Protein AF-A0AAE4NSD7-F1 (afdb_monomer_lite)

pLDDT: mean 81.76, std 17.65, range [44.78, 96.56]

Structure (mmCIF, N/CA/C/O backbone):
data_AF-A0AAE4NSD7-F1
#
_entry.id   AF-A0AAE4NSD7-F1
#
loop_
_atom_site.group_PDB
_atom_site.id
_atom_site.type_symbol
_atom_site.label_atom_id
_atom_site.label_alt_id
_atom_site.label_comp_id
_atom_site.label_asym_id
_atom_site.label_entity_id
_atom_site.label_seq_id
_atom_site.pdbx_PDB_ins_code
_atom_site.Cartn_x
_atom_site.Cartn_y
_atom_site.Cartn_z
_atom_site.occupancy
_atom_site.B_iso_or_equiv
_atom_site.auth_seq_id
_atom_site.auth_comp_id
_atom_site.auth_asym_id
_atom_site.auth_atom_id
_atom_site.pdbx_PDB_model_num
ATOM 1 N N . MET A 1 1 ? 20.551 -3.353 -20.087 1.00 47.91 1 MET A N 1
ATOM 2 C CA . MET A 1 1 ? 20.135 -4.373 -19.105 1.00 47.91 1 MET A CA 1
ATOM 3 C C . MET A 1 1 ? 19.538 -3.612 -17.936 1.00 47.91 1 MET A C 1
ATOM 5 O O . MET A 1 1 ? 20.300 -3.019 -17.185 1.00 47.91 1 MET A O 1
ATOM 9 N N . LEU A 1 2 ? 18.208 -3.501 -17.866 1.00 55.88 2 LEU A N 1
ATOM 10 C CA . LEU A 1 2 ? 17.538 -3.022 -16.653 1.00 55.88 2 LEU A CA 1
ATOM 11 C C . LEU A 1 2 ? 17.742 -4.120 -15.612 1.00 55.88 2 LEU A C 1
ATOM 13 O O . LEU A 1 2 ? 17.485 -5.284 -15.904 1.00 55.88 2 LEU A O 1
ATOM 17 N N . ALA A 1 3 ? 18.338 -3.782 -14.474 1.00 54.22 3 ALA A N 1
ATOM 18 C CA . ALA A 1 3 ? 18.543 -4.754 -13.418 1.00 54.22 3 ALA A CA 1
ATOM 19 C C . ALA A 1 3 ? 17.162 -5.212 -12.936 1.00 54.22 3 ALA A C 1
ATOM 21 O O . ALA A 1 3 ? 16.433 -4.410 -12.365 1.00 54.22 3 ALA A O 1
ATOM 22 N N . GLU A 1 4 ? 16.821 -6.479 -13.177 1.00 55.91 4 GLU A N 1
ATOM 23 C CA . GLU A 1 4 ? 15.644 -7.169 -12.636 1.00 55.91 4 GLU A CA 1
ATOM 24 C C . GLU A 1 4 ? 15.800 -7.314 -11.114 1.00 55.91 4 GLU A C 1
ATOM 26 O O . GLU A 1 4 ? 16.031 -8.394 -10.560 1.00 55.91 4 GLU A O 1
ATOM 31 N N . LYS A 1 5 ? 15.771 -6.190 -10.401 1.00 61.94 5 LYS A N 1
ATOM 32 C CA . LYS A 1 5 ? 15.723 -6.193 -8.950 1.00 61.94 5 LYS A CA 1
ATOM 33 C C . LYS A 1 5 ? 14.277 -6.440 -8.576 1.00 61.94 5 LYS A C 1
ATOM 35 O O . LYS A 1 5 ? 13.437 -5.563 -8.680 1.00 61.94 5 LYS A O 1
ATOM 40 N N . ASN A 1 6 ? 14.012 -7.657 -8.117 1.00 69.44 6 ASN A N 1
ATOM 41 C CA . ASN A 1 6 ? 12.758 -8.020 -7.475 1.00 69.44 6 ASN A CA 1
ATOM 42 C C . ASN A 1 6 ? 12.660 -7.267 -6.136 1.00 69.44 6 ASN A C 1
ATOM 44 O O . ASN A 1 6 ? 13.025 -7.796 -5.081 1.00 69.44 6 ASN A O 1
ATOM 48 N N . LEU A 1 7 ? 12.237 -6.006 -6.181 1.00 86.25 7 LEU A N 1
ATOM 49 C CA . LEU A 1 7 ? 12.104 -5.147 -5.011 1.00 86.25 7 LEU A CA 1
ATOM 50 C C . LEU A 1 7 ? 10.824 -5.519 -4.283 1.00 86.25 7 LEU A C 1
ATOM 52 O O . LEU A 1 7 ? 9.750 -5.565 -4.868 1.00 86.25 7 LEU A O 1
ATOM 56 N N . THR A 1 8 ? 10.925 -5.807 -2.990 1.00 90.88 8 THR A N 1
ATOM 57 C CA . THR A 1 8 ? 9.747 -6.082 -2.164 1.00 90.88 8 THR A CA 1
ATOM 58 C C . THR A 1 8 ? 9.443 -4.855 -1.320 1.00 90.88 8 THR A C 1
ATOM 60 O O . THR A 1 8 ? 10.140 -4.602 -0.337 1.00 90.88 8 THR A O 1
ATOM 63 N N . GLY A 1 9 ? 8.400 -4.115 -1.691 1.00 92.38 9 GLY A N 1
ATOM 64 C CA . GLY A 1 9 ? 7.901 -2.989 -0.911 1.00 92.38 9 GLY A CA 1
ATOM 65 C C . GLY A 1 9 ? 6.974 -3.451 0.205 1.00 92.38 9 GLY A C 1
ATOM 66 O O . GLY A 1 9 ? 6.133 -4.329 -0.001 1.00 92.38 9 GLY A O 1
ATOM 67 N N . LYS A 1 10 ? 7.141 -2.874 1.399 1.00 95.38 10 LYS A N 1
ATOM 68 C CA . LYS A 1 10 ? 6.278 -3.099 2.565 1.00 95.38 10 LYS A CA 1
ATOM 69 C C . LYS A 1 10 ? 5.720 -1.762 3.029 1.00 95.38 10 LYS A C 1
ATOM 71 O O . LYS A 1 10 ? 6.448 -0.959 3.599 1.00 95.38 10 LYS A O 1
ATOM 76 N N . PHE A 1 11 ? 4.429 -1.567 2.813 1.00 95.00 11 PHE A N 1
ATOM 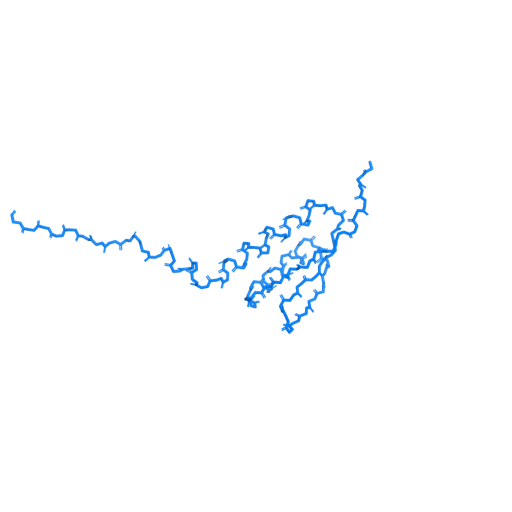77 C CA . PHE A 1 11 ? 3.710 -0.338 3.120 1.00 95.00 11 PHE A CA 1
ATOM 78 C C . PHE A 1 11 ? 2.829 -0.589 4.336 1.00 95.00 11 PHE A C 1
ATOM 80 O O . PHE A 1 11 ? 1.990 -1.493 4.311 1.00 95.00 11 PHE A O 1
ATOM 87 N N . LYS A 1 12 ? 3.055 0.159 5.414 1.00 95.44 12 LYS A N 1
ATOM 88 C CA . LYS A 1 12 ? 2.260 0.074 6.639 1.00 95.44 12 LYS A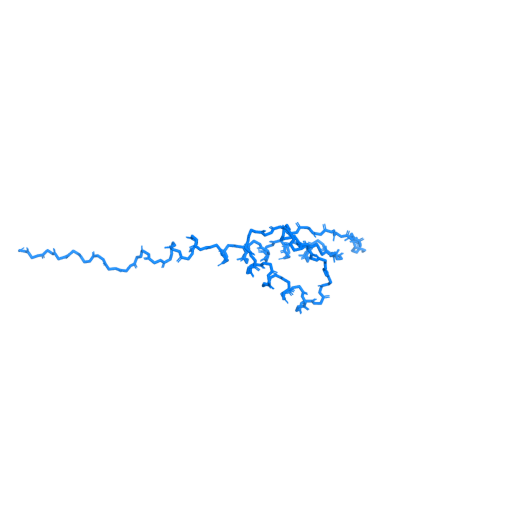 CA 1
ATOM 89 C C . LYS A 1 12 ? 1.417 1.335 6.756 1.00 95.44 12 LYS A C 1
ATOM 91 O O . LYS A 1 12 ? 1.965 2.426 6.667 1.00 95.44 12 LYS A O 1
ATOM 96 N N . PHE A 1 13 ? 0.128 1.145 6.982 1.00 94.00 13 PHE A N 1
ATOM 97 C CA . PHE A 1 13 ? -0.855 2.211 7.123 1.00 94.00 13 PHE A CA 1
ATOM 98 C C . PHE A 1 13 ? -1.399 2.216 8.557 1.00 94.00 13 PHE A C 1
ATOM 100 O O . PHE A 1 13 ? -1.450 1.177 9.221 1.00 94.00 13 PHE A O 1
ATOM 107 N N . GLU A 1 14 ? -1.818 3.375 9.038 1.00 92.50 14 GLU A N 1
ATOM 108 C CA . GLU A 1 14 ? -2.546 3.573 10.290 1.00 92.50 14 GLU A CA 1
ATOM 109 C C . GLU A 1 14 ? -4.059 3.560 10.035 1.00 92.50 14 GLU A C 1
ATOM 111 O O . GLU A 1 14 ? -4.829 3.060 10.862 1.00 92.50 14 GLU A O 1
ATOM 116 N N . PHE A 1 15 ? -4.492 4.016 8.854 1.00 90.56 15 PHE A N 1
ATOM 117 C CA . PHE A 1 15 ? -5.905 4.117 8.494 1.00 90.56 15 PHE A CA 1
ATOM 118 C C . PHE A 1 15 ? -6.360 3.005 7.540 1.00 90.56 15 PHE A C 1
ATOM 120 O O . PHE A 1 15 ? -5.831 2.814 6.444 1.00 90.56 15 PHE A O 1
ATOM 127 N N . SER A 1 16 ? -7.434 2.301 7.913 1.00 91.12 16 SER A N 1
ATOM 128 C CA . SER A 1 16 ? -8.022 1.240 7.071 1.00 91.12 16 SER A CA 1
ATOM 129 C C . SER A 1 16 ? -8.528 1.742 5.707 1.00 91.12 16 SER A C 1
ATOM 131 O O . SER A 1 16 ? -8.551 0.990 4.731 1.00 91.12 16 SER A O 1
ATOM 133 N N . GLU A 1 17 ? -8.894 3.022 5.609 1.00 92.62 17 GLU A N 1
ATOM 134 C CA . GLU A 1 17 ? -9.309 3.648 4.353 1.00 92.62 17 GLU A CA 1
ATOM 135 C C . GLU A 1 17 ? -8.139 3.821 3.374 1.00 92.62 17 GLU A C 1
ATOM 137 O O . GLU A 1 17 ? -8.290 3.543 2.178 1.00 92.62 17 GLU A O 1
ATOM 142 N N . ALA A 1 18 ? -6.955 4.182 3.879 1.00 93.62 18 ALA A N 1
ATOM 143 C CA . ALA A 1 18 ? -5.736 4.271 3.082 1.00 93.62 18 ALA A CA 1
ATOM 144 C C . ALA A 1 18 ? -5.331 2.892 2.545 1.00 93.62 18 ALA A C 1
ATOM 146 O O . ALA A 1 18 ? -5.075 2.748 1.350 1.00 93.62 18 ALA A O 1
ATOM 147 N N . VAL A 1 19 ? -5.412 1.846 3.380 1.00 95.00 19 VAL A N 1
ATOM 148 C CA . VAL A 1 19 ? -5.205 0.446 2.961 1.00 95.00 19 VAL A CA 1
ATOM 149 C C . VAL A 1 19 ? -6.121 0.076 1.796 1.00 95.00 19 VAL A C 1
ATOM 151 O O . VAL A 1 19 ? -5.664 -0.490 0.799 1.00 95.00 19 VAL A O 1
ATOM 154 N N . LYS A 1 20 ? -7.422 0.373 1.910 1.00 94.50 20 LYS A N 1
ATOM 155 C CA . LYS A 1 20 ? -8.413 0.042 0.880 1.00 94.50 20 LYS A CA 1
ATOM 156 C C . LYS A 1 20 ? -8.106 0.768 -0.429 1.00 94.50 20 LYS A C 1
ATOM 158 O O . LYS A 1 20 ? -8.071 0.130 -1.481 1.00 94.50 20 LYS A O 1
ATOM 163 N N . SER A 1 21 ? -7.844 2.069 -0.352 1.00 95.88 21 SER A N 1
ATOM 164 C CA . SER A 1 21 ? -7.544 2.908 -1.515 1.00 95.88 21 SER A CA 1
ATOM 165 C C . SER A 1 21 ? -6.244 2.485 -2.200 1.00 95.88 21 SER A C 1
ATOM 167 O O . SER A 1 21 ? -6.192 2.373 -3.424 1.00 95.88 21 SER A O 1
ATOM 169 N N . PHE A 1 22 ? -5.210 2.167 -1.418 1.00 96.50 22 PHE A N 1
ATOM 170 C CA . PHE A 1 22 ? -3.925 1.718 -1.944 1.00 96.50 22 PHE A CA 1
ATOM 171 C C . PHE A 1 22 ? -4.037 0.335 -2.588 1.00 96.50 22 PHE A C 1
ATOM 173 O O . PHE A 1 22 ? -3.535 0.127 -3.688 1.00 96.50 22 PHE A O 1
ATOM 180 N N . SER A 1 23 ? -4.782 -0.586 -1.968 1.00 95.88 23 SER A N 1
ATOM 181 C CA . SER A 1 23 ? -5.074 -1.906 -2.546 1.00 95.88 23 SER A CA 1
ATOM 182 C C . SER A 1 23 ? -5.790 -1.787 -3.894 1.00 95.88 23 SER A C 1
ATOM 184 O O . SER A 1 23 ? -5.422 -2.457 -4.853 1.00 95.88 23 SER A O 1
ATOM 186 N N . GLN A 1 24 ? -6.796 -0.912 -3.996 1.00 96.19 24 GLN A N 1
ATOM 187 C CA . GLN A 1 24 ? -7.506 -0.666 -5.256 1.00 96.19 24 GLN A CA 1
ATOM 188 C C . GLN A 1 24 ? -6.586 -0.081 -6.329 1.00 96.19 24 GLN A C 1
ATOM 190 O O . GLN A 1 24 ? -6.667 -0.483 -7.490 1.00 96.19 24 GLN A O 1
ATOM 195 N N . TRP A 1 25 ? -5.700 0.838 -5.945 1.00 96.50 25 TRP A N 1
ATOM 196 C CA . TRP A 1 25 ? -4.715 1.402 -6.859 1.00 96.50 25 TRP A CA 1
ATOM 197 C C . TRP A 1 25 ? -3.733 0.338 -7.369 1.00 96.50 25 TRP A C 1
ATOM 199 O O . TRP A 1 25 ? -3.535 0.252 -8.579 1.00 96.50 25 TRP A O 1
ATOM 209 N N . LEU A 1 26 ? -3.208 -0.532 -6.499 1.00 95.62 26 LEU A N 1
ATOM 210 C CA . LEU A 1 26 ? -2.341 -1.647 -6.903 1.00 95.62 26 LEU A CA 1
ATOM 211 C C . LEU A 1 26 ? -3.033 -2.573 -7.915 1.00 95.62 26 LEU A C 1
ATOM 213 O O . LEU A 1 26 ? -2.463 -2.869 -8.963 1.00 95.62 26 LEU A O 1
ATOM 217 N N . VAL A 1 27 ? -4.297 -2.947 -7.674 1.00 95.31 27 VAL A N 1
ATOM 218 C CA . VAL A 1 27 ? -5.084 -3.725 -8.650 1.00 95.31 27 VAL A CA 1
ATOM 219 C C . VAL A 1 27 ? -5.223 -2.976 -9.978 1.00 95.31 27 VAL A C 1
ATOM 221 O O . VAL A 1 27 ? -5.116 -3.586 -11.039 1.00 95.31 27 VAL A O 1
ATOM 224 N N . SER A 1 28 ? -5.440 -1.657 -9.943 1.00 95.25 28 SER A N 1
ATOM 225 C CA . SER A 1 28 ? -5.633 -0.848 -11.156 1.00 95.25 28 SER A CA 1
ATOM 226 C C . SER A 1 28 ? -4.399 -0.792 -12.061 1.00 95.25 28 SER A C 1
ATOM 228 O O . SER A 1 28 ? -4.547 -0.691 -13.277 1.00 95.25 28 SER A O 1
ATOM 230 N N . ILE A 1 29 ? -3.200 -0.907 -11.483 1.00 92.00 29 ILE A N 1
ATOM 231 C CA . ILE A 1 29 ? -1.933 -0.966 -12.224 1.00 92.00 29 ILE A CA 1
ATOM 232 C C . ILE A 1 29 ? -1.487 -2.408 -12.519 1.00 92.00 29 ILE A C 1
ATOM 234 O O . ILE A 1 29 ? -0.406 -2.613 -13.058 1.00 92.00 29 ILE A O 1
ATOM 238 N N . GLY A 1 30 ? -2.310 -3.410 -12.182 1.00 91.62 30 GLY A N 1
ATOM 239 C CA . GLY A 1 30 ? -1.997 -4.827 -12.391 1.00 91.62 30 GLY A CA 1
ATOM 240 C C . GLY A 1 30 ? -0.939 -5.384 -11.435 1.00 91.62 30 GLY A C 1
ATOM 241 O O . GLY A 1 30 ? -0.336 -6.410 -11.730 1.00 91.62 30 GLY A O 1
ATOM 242 N N . GLN A 1 31 ? -0.705 -4.718 -10.304 1.00 92.88 31 GLN A N 1
ATOM 243 C CA . GLN A 1 31 ? 0.304 -5.102 -9.327 1.00 92.88 31 GLN A CA 1
ATOM 244 C C . GLN A 1 31 ? -0.280 -6.072 -8.296 1.00 92.88 31 GLN A C 1
ATOM 246 O O . GLN A 1 31 ? -1.145 -5.710 -7.496 1.00 92.88 31 GLN A O 1
ATOM 251 N N . ASP A 1 32 ? 0.244 -7.297 -8.267 1.00 93.81 32 ASP A N 1
ATOM 252 C CA . ASP A 1 32 ? -0.073 -8.270 -7.221 1.00 93.81 32 ASP A CA 1
ATOM 253 C C . ASP A 1 32 ? 0.487 -7.837 -5.861 1.00 93.81 32 ASP A C 1
ATOM 255 O O . ASP A 1 32 ? 1.596 -7.291 -5.753 1.00 93.81 32 ASP A O 1
ATOM 259 N N . PHE A 1 33 ? -0.267 -8.135 -4.802 1.00 95.31 33 PHE A N 1
ATOM 260 C CA . PHE A 1 33 ? 0.113 -7.823 -3.430 1.00 95.31 33 PHE A CA 1
ATOM 261 C C . PHE A 1 33 ? -0.439 -8.831 -2.419 1.00 95.31 33 PHE A C 1
ATOM 263 O O . PHE A 1 33 ? -1.414 -9.542 -2.652 1.00 95.31 33 PHE A O 1
ATOM 270 N N . SER A 1 34 ? 0.190 -8.858 -1.249 1.00 95.94 34 SER A N 1
ATOM 271 C CA . SER A 1 34 ? -0.289 -9.549 -0.058 1.00 95.94 34 SER A CA 1
ATOM 272 C C . SER A 1 34 ? -0.712 -8.523 0.983 1.00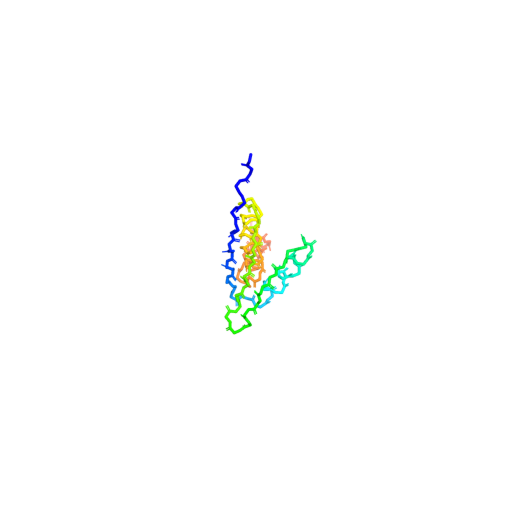 95.94 34 SER A C 1
ATOM 274 O O . SER A 1 34 ? 0.004 -7.552 1.225 1.00 95.94 34 SER A O 1
ATOM 276 N N . TYR A 1 35 ? -1.829 -8.775 1.659 1.00 95.00 35 TYR A N 1
ATOM 277 C CA . TYR A 1 35 ? -2.343 -7.916 2.722 1.00 95.00 35 TYR A CA 1
ATOM 278 C C . TYR A 1 35 ? -2.364 -8.642 4.070 1.00 95.00 35 TYR A C 1
ATOM 280 O O . TYR A 1 35 ? -2.823 -9.780 4.171 1.00 95.00 35 TYR A O 1
ATOM 288 N N . LYS A 1 36 ? -1.868 -7.976 5.117 1.00 94.19 36 LYS A N 1
ATOM 289 C CA . LYS A 1 36 ? -1.930 -8.435 6.506 1.00 94.19 36 LYS A CA 1
ATOM 290 C C . LYS A 1 36 ? -2.858 -7.525 7.306 1.00 94.19 36 LYS A C 1
ATOM 292 O O . LYS A 1 36 ? -2.436 -6.485 7.806 1.00 94.19 36 LYS A O 1
ATOM 297 N N . GLU A 1 37 ? -4.103 -7.967 7.464 1.00 88.25 37 GLU A N 1
ATOM 298 C CA . GLU A 1 37 ? -5.185 -7.190 8.086 1.00 88.25 37 GLU A CA 1
ATOM 299 C C . GLU A 1 37 ? -4.868 -6.700 9.501 1.00 88.25 37 GLU A C 1
ATOM 301 O O . GLU A 1 37 ? -5.073 -5.533 9.803 1.00 88.25 37 GLU A O 1
ATOM 306 N N . LYS A 1 38 ? -4.270 -7.548 10.345 1.00 89.31 38 LYS A N 1
ATOM 307 C CA . LYS A 1 38 ? -3.969 -7.205 11.747 1.00 89.31 38 LYS A CA 1
ATOM 308 C C . LYS A 1 38 ? -3.029 -6.009 11.930 1.00 89.31 38 LYS A C 1
ATOM 310 O O . LYS A 1 38 ? -3.064 -5.386 12.982 1.00 89.31 38 LYS A O 1
ATOM 315 N N . ASP A 1 39 ? -2.169 -5.738 10.950 1.00 89.19 39 ASP A N 1
ATOM 316 C CA . ASP A 1 39 ? -1.119 -4.714 11.028 1.00 89.19 39 ASP A CA 1
ATOM 317 C C . ASP A 1 39 ? -1.243 -3.669 9.914 1.00 89.19 39 ASP A C 1
ATOM 319 O O . ASP A 1 39 ? -0.297 -2.913 9.690 1.00 89.19 39 ASP A O 1
ATOM 323 N N . TYR A 1 40 ? -2.347 -3.700 9.155 1.00 92.69 40 TYR A N 1
ATOM 324 C CA . TYR A 1 40 ? -2.581 -2.834 7.997 1.00 92.69 40 TYR A CA 1
ATOM 325 C C . TYR A 1 40 ? -1.359 -2.709 7.085 1.00 92.69 40 TYR A C 1
ATOM 327 O O . TYR A 1 40 ? -0.973 -1.631 6.644 1.00 92.69 40 TYR A O 1
ATOM 335 N N . THR A 1 41 ? -0.717 -3.848 6.826 1.00 96.12 41 THR A N 1
ATOM 336 C CA . THR A 1 41 ? 0.503 -3.900 6.023 1.00 96.12 41 THR A CA 1
ATOM 337 C C . THR A 1 41 ? 0.203 -4.525 4.671 1.00 96.12 41 THR A C 1
ATOM 339 O O . THR A 1 41 ? -0.291 -5.654 4.599 1.00 96.12 41 THR A O 1
ATOM 342 N N . ILE A 1 42 ? 0.550 -3.815 3.603 1.00 96.25 42 ILE A N 1
ATOM 343 C CA . ILE A 1 42 ? 0.515 -4.300 2.226 1.00 96.25 42 ILE A CA 1
ATOM 344 C C . ILE A 1 42 ? 1.947 -4.574 1.777 1.00 96.25 42 ILE A C 1
ATOM 346 O O . ILE A 1 42 ? 2.856 -3.780 2.005 1.00 96.25 42 ILE A O 1
ATOM 350 N N . THR A 1 43 ? 2.169 -5.734 1.169 1.00 96.56 43 THR A N 1
ATOM 351 C CA . THR A 1 43 ? 3.460 -6.123 0.597 1.00 96.56 43 THR A CA 1
ATOM 352 C C . THR A 1 43 ? 3.288 -6.376 -0.891 1.00 96.56 43 THR A C 1
ATOM 354 O O . THR A 1 43 ? 2.483 -7.227 -1.262 1.00 96.56 43 THR A O 1
ATOM 357 N N . ALA A 1 44 ? 4.050 -5.681 -1.729 1.00 94.75 44 ALA A N 1
ATOM 358 C CA . ALA A 1 44 ? 4.018 -5.824 -3.184 1.00 94.75 44 ALA A CA 1
ATOM 359 C C . ALA A 1 44 ? 5.439 -6.018 -3.730 1.00 94.75 44 ALA A C 1
ATOM 361 O O . ALA A 1 44 ? 6.417 -5.610 -3.096 1.00 94.75 44 ALA A O 1
ATOM 362 N N . LYS A 1 45 ? 5.557 -6.689 -4.878 1.00 92.94 45 LYS A N 1
ATOM 363 C CA . LYS A 1 45 ? 6.840 -6.938 -5.546 1.00 92.94 45 LYS A CA 1
ATOM 364 C C . LYS A 1 45 ? 6.912 -6.147 -6.839 1.00 92.94 45 LYS A C 1
ATOM 366 O O . LYS A 1 45 ? 6.090 -6.375 -7.713 1.00 92.94 45 LYS A O 1
ATOM 371 N N . PHE A 1 46 ? 7.914 -5.298 -6.967 1.00 90.06 46 PHE A N 1
ATOM 372 C CA . PHE A 1 46 ? 8.111 -4.437 -8.122 1.00 90.06 46 PHE A CA 1
ATOM 373 C C . PHE A 1 46 ? 9.305 -4.925 -8.938 1.00 90.06 46 PHE A C 1
ATOM 375 O O . PHE A 1 46 ? 10.296 -5.406 -8.379 1.00 90.06 46 PHE A O 1
ATOM 382 N N . GLU A 1 47 ? 9.190 -4.812 -10.259 1.00 86.19 47 GLU A N 1
ATOM 383 C CA . GLU A 1 47 ? 10.242 -5.196 -11.207 1.00 86.19 47 GLU A CA 1
ATOM 384 C C . GLU A 1 47 ? 11.252 -4.062 -11.440 1.00 86.19 47 GLU A C 1
ATOM 386 O O . GLU A 1 47 ? 12.388 -4.322 -11.840 1.00 86.19 47 GLU A O 1
ATOM 391 N N . CYS A 1 48 ? 10.851 -2.816 -11.161 1.00 85.25 48 CYS A N 1
ATOM 392 C CA . CYS A 1 48 ? 11.662 -1.615 -11.322 1.00 85.25 48 CYS A CA 1
ATOM 393 C C . CYS A 1 48 ? 11.619 -0.724 -10.069 1.00 85.25 48 CYS A C 1
ATOM 395 O O . CYS A 1 48 ? 10.617 -0.679 -9.350 1.00 85.25 48 CYS A O 1
ATOM 397 N N . ASP A 1 49 ? 12.707 0.016 -9.831 1.00 87.50 49 ASP A N 1
ATOM 398 C CA . ASP A 1 49 ? 12.813 1.005 -8.755 1.00 87.50 49 ASP A CA 1
ATOM 399 C C . ASP A 1 49 ? 11.765 2.129 -8.904 1.00 87.50 49 ASP A C 1
ATOM 401 O O . ASP A 1 49 ? 11.173 2.544 -7.910 1.00 87.50 49 ASP A O 1
ATOM 405 N N . ASP A 1 50 ? 11.484 2.588 -10.130 1.00 89.12 50 ASP A N 1
ATOM 406 C CA . ASP A 1 50 ? 10.508 3.660 -10.388 1.00 89.12 50 ASP A CA 1
ATOM 407 C C . ASP A 1 50 ? 9.089 3.295 -9.919 1.00 89.12 50 ASP A C 1
ATOM 409 O O . ASP A 1 50 ? 8.414 4.112 -9.288 1.00 89.12 50 ASP A O 1
ATOM 413 N N . ASP A 1 51 ? 8.647 2.056 -10.160 1.00 89.81 51 ASP A N 1
ATOM 414 C CA . ASP A 1 51 ? 7.326 1.583 -9.724 1.00 89.81 51 ASP A CA 1
ATOM 415 C C . ASP A 1 51 ? 7.240 1.498 -8.200 1.00 89.81 51 ASP A C 1
ATOM 417 O O . ASP A 1 51 ? 6.223 1.859 -7.602 1.00 89.81 51 ASP A O 1
ATOM 421 N N . TYR A 1 52 ? 8.332 1.070 -7.563 1.00 91.25 52 TYR A N 1
ATOM 422 C CA . TYR A 1 52 ? 8.442 1.046 -6.112 1.00 91.25 52 TYR A CA 1
ATOM 423 C C . TYR A 1 52 ? 8.354 2.460 -5.515 1.00 91.25 52 TYR A C 1
ATOM 425 O O . TYR A 1 52 ? 7.567 2.681 -4.592 1.00 91.25 52 TYR A O 1
ATOM 433 N N . TYR A 1 53 ? 9.085 3.437 -6.062 1.00 91.25 53 TYR A N 1
ATOM 434 C CA . TYR A 1 53 ? 9.026 4.822 -5.580 1.00 91.25 53 TYR A CA 1
ATOM 435 C C . TYR A 1 53 ? 7.660 5.468 -5.821 1.00 91.25 53 TYR A C 1
ATOM 437 O O . TYR A 1 53 ? 7.162 6.200 -4.965 1.00 91.25 53 TYR A O 1
ATOM 445 N N . ASN A 1 54 ? 7.019 5.170 -6.953 1.00 93.56 54 ASN A N 1
ATOM 446 C CA . ASN A 1 54 ? 5.654 5.614 -7.219 1.00 93.56 54 ASN A CA 1
ATOM 447 C C . ASN A 1 54 ? 4.670 5.030 -6.190 1.00 93.56 54 ASN A C 1
ATOM 449 O O . ASN A 1 54 ? 3.802 5.740 -5.680 1.00 93.56 54 ASN A O 1
ATOM 453 N N . ALA A 1 55 ? 4.838 3.756 -5.825 1.00 94.31 55 ALA A N 1
ATOM 454 C CA . ALA A 1 55 ? 4.044 3.119 -4.783 1.00 94.31 55 ALA A CA 1
ATOM 455 C C . ALA A 1 55 ? 4.294 3.724 -3.390 1.00 94.31 55 ALA A C 1
ATOM 457 O O . ALA A 1 55 ? 3.330 3.934 -2.655 1.00 94.31 55 ALA A O 1
ATOM 458 N N . GLU A 1 56 ? 5.537 4.071 -3.033 1.00 94.12 56 GLU A N 1
ATOM 459 C CA . GLU A 1 56 ? 5.833 4.803 -1.787 1.00 94.12 56 GLU A CA 1
ATOM 460 C C . GLU A 1 56 ? 5.134 6.165 -1.744 1.00 94.12 56 GLU A C 1
ATOM 462 O O . GLU A 1 56 ? 4.432 6.467 -0.777 1.00 94.12 56 GLU A O 1
ATOM 467 N N . ALA A 1 57 ? 5.263 6.963 -2.807 1.00 95.00 57 ALA A N 1
ATOM 468 C CA . ALA A 1 57 ? 4.622 8.273 -2.886 1.00 95.00 57 ALA A CA 1
ATOM 469 C C . ALA A 1 57 ? 3.092 8.161 -2.801 1.00 95.00 57 ALA A C 1
ATOM 471 O O . ALA A 1 57 ? 2.438 8.951 -2.116 1.00 95.00 57 ALA A O 1
ATOM 472 N N . LYS A 1 58 ? 2.512 7.149 -3.459 1.00 95.06 58 LYS A N 1
ATOM 473 C CA . LYS A 1 58 ? 1.068 6.919 -3.435 1.00 95.06 58 LYS A CA 1
ATOM 474 C C . LYS A 1 58 ? 0.568 6.459 -2.069 1.00 95.06 58 LYS A C 1
ATOM 476 O O . LYS A 1 58 ? -0.513 6.878 -1.661 1.00 95.06 58 LYS A O 1
ATOM 481 N N . ALA A 1 59 ? 1.331 5.617 -1.374 1.00 94.75 59 ALA A N 1
ATOM 482 C CA . ALA A 1 59 ? 1.004 5.184 -0.021 1.00 94.75 59 ALA A CA 1
ATOM 483 C C . ALA A 1 59 ? 0.953 6.380 0.939 1.00 94.75 59 ALA A C 1
ATOM 485 O O . ALA A 1 59 ? -0.031 6.522 1.660 1.00 94.75 59 ALA A O 1
ATOM 486 N N . LEU A 1 60 ? 1.953 7.266 0.879 1.00 93.06 60 LEU A N 1
ATOM 487 C CA . LEU A 1 60 ? 1.996 8.483 1.691 1.00 93.06 60 LEU A CA 1
ATOM 488 C C . LEU A 1 60 ? 0.809 9.410 1.390 1.00 93.06 60 LEU A C 1
ATOM 490 O O . LEU A 1 60 ? 0.091 9.789 2.304 1.00 93.06 60 LEU A O 1
ATOM 494 N N . GLU A 1 61 ? 0.537 9.698 0.110 1.00 93.75 61 GLU A N 1
ATOM 495 C CA . GLU A 1 61 ? -0.595 10.548 -0.298 1.00 93.75 61 GLU A CA 1
ATOM 496 C C . GLU A 1 61 ? -1.937 10.046 0.264 1.00 93.75 61 GLU A C 1
ATOM 498 O O . GLU A 1 61 ? -2.784 10.837 0.678 1.00 93.75 61 GLU A O 1
ATOM 503 N N . LEU A 1 62 ? -2.163 8.732 0.232 1.00 93.25 62 LEU A N 1
ATOM 504 C CA . LEU A 1 62 ? -3.414 8.132 0.694 1.00 93.25 62 LEU A CA 1
ATOM 505 C C . LEU A 1 62 ? -3.517 8.095 2.216 1.00 93.25 62 LEU A C 1
ATOM 507 O O . LEU A 1 62 ? -4.616 8.251 2.743 1.00 93.25 62 LEU A O 1
ATOM 511 N N . GLU A 1 63 ? -2.395 7.907 2.902 1.00 91.06 63 GLU A N 1
ATOM 512 C CA . GLU A 1 63 ? -2.325 7.974 4.358 1.00 91.06 63 GLU A CA 1
ATOM 513 C C . GLU A 1 63 ? -2.633 9.391 4.854 1.00 91.06 63 GLU A C 1
ATOM 515 O O . GLU A 1 63 ? -3.488 9.577 5.718 1.00 91.06 63 GLU A O 1
ATOM 520 N N . ASP A 1 64 ? -2.028 10.397 4.222 1.00 89.06 64 ASP A N 1
ATOM 521 C CA . ASP A 1 64 ? -2.285 11.811 4.490 1.00 89.06 64 ASP A CA 1
ATOM 522 C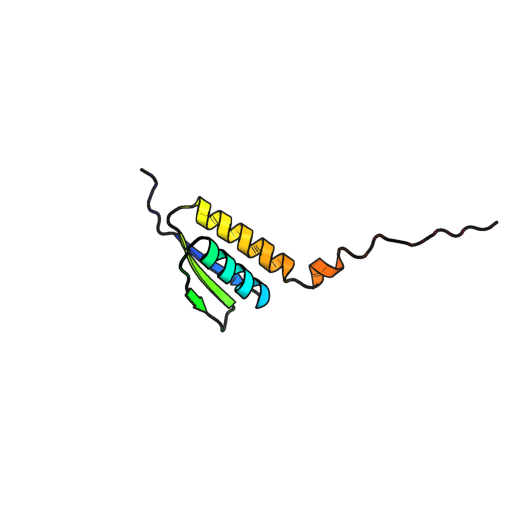 C . ASP A 1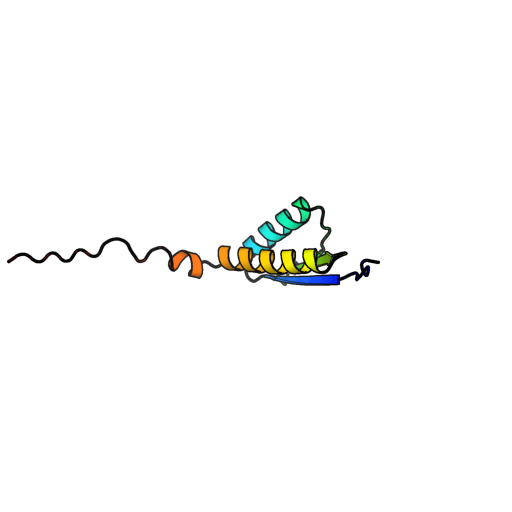 64 ? -3.746 12.201 4.228 1.00 89.06 64 ASP A C 1
ATOM 524 O O . ASP A 1 64 ? -4.360 12.902 5.030 1.00 89.06 64 ASP A O 1
ATOM 528 N N . LYS A 1 65 ? -4.350 11.706 3.140 1.00 88.69 65 LYS A N 1
ATOM 529 C CA . LYS A 1 65 ? -5.776 11.940 2.840 1.00 88.69 65 LYS A CA 1
ATOM 530 C C . LYS A 1 65 ? -6.720 11.266 3.830 1.00 88.69 65 LYS A C 1
ATOM 532 O O . LYS A 1 65 ? -7.808 11.780 4.071 1.00 88.69 65 LYS A O 1
ATOM 537 N N . ALA A 1 66 ? -6.334 10.108 4.355 1.00 88.12 66 ALA A N 1
ATOM 538 C CA . ALA A 1 66 ? -7.118 9.393 5.351 1.00 88.12 66 ALA A CA 1
ATOM 539 C C . ALA A 1 66 ? -6.952 9.986 6.760 1.00 88.12 66 ALA A C 1
ATOM 541 O O . ALA A 1 66 ? -7.740 9.653 7.646 1.00 88.12 66 ALA A O 1
ATOM 542 N N . ASN A 1 67 ? -5.958 10.857 6.971 1.00 85.31 67 ASN A N 1
ATOM 543 C CA . ASN A 1 67 ? -5.719 11.508 8.246 1.00 85.31 67 ASN A CA 1
ATOM 544 C C . ASN A 1 67 ? -6.761 12.618 8.507 1.00 85.31 67 ASN A C 1
ATOM 546 O O . ASN A 1 67 ? -6.717 13.676 7.872 1.00 85.31 67 ASN A O 1
ATOM 550 N N . PRO A 1 68 ? -7.653 12.451 9.503 1.00 74.00 68 PRO A N 1
ATOM 551 C CA . PRO A 1 68 ? -8.699 13.426 9.795 1.00 74.00 68 PRO A CA 1
ATOM 552 C C . PRO A 1 68 ? -8.164 14.780 10.296 1.00 74.00 68 PRO A C 1
ATOM 554 O O . PRO A 1 68 ? -8.894 15.771 10.250 1.00 74.00 68 PRO A O 1
ATOM 557 N N . GLN A 1 69 ? -6.910 14.855 10.761 1.00 70.38 69 GLN A N 1
ATOM 558 C CA . GLN A 1 69 ? -6.298 16.123 11.177 1.00 70.38 69 GLN A CA 1
ATOM 559 C C . GLN A 1 69 ? -5.864 16.998 9.991 1.00 70.38 69 GLN A C 1
ATOM 561 O O . GLN A 1 69 ? -5.886 18.217 10.115 1.00 70.38 69 GLN A O 1
ATOM 566 N N . MET A 1 70 ? -5.556 16.411 8.830 1.00 58.41 70 MET A N 1
ATOM 567 C CA . MET A 1 70 ? -5.258 17.159 7.596 1.00 58.41 70 MET A CA 1
ATOM 568 C C . MET A 1 70 ? -6.518 17.781 6.982 1.00 58.41 70 MET A C 1
ATOM 570 O O . MET A 1 70 ? -6.466 18.870 6.421 1.00 58.41 70 MET A O 1
ATOM 574 N N . SER A 1 71 ? -7.678 17.136 7.139 1.00 54.88 71 SER A N 1
ATOM 575 C CA . SER A 1 71 ? -8.967 17.711 6.729 1.00 54.88 71 SER A CA 1
ATOM 576 C C . SER A 1 71 ? -9.405 18.925 7.559 1.00 54.88 71 SER A C 1
ATOM 578 O O . SER A 1 71 ? -10.264 19.668 7.099 1.00 54.88 71 SER A O 1
ATOM 580 N N . PHE A 1 72 ? -8.826 19.148 8.746 1.00 47.88 72 PHE A N 1
ATOM 581 C CA . PHE A 1 72 ? -9.138 20.309 9.590 1.00 47.88 72 PHE A CA 1
ATOM 582 C C . PHE A 1 72 ? -8.280 21.544 9.254 1.00 47.88 72 PHE A C 1
ATOM 584 O O . PHE A 1 72 ? -8.716 22.667 9.480 1.00 47.88 72 PHE A O 1
ATOM 591 N N . ASP A 1 73 ? -7.101 21.360 8.650 1.00 50.84 73 ASP A N 1
ATOM 592 C CA . ASP A 1 73 ? -6.174 22.455 8.302 1.00 50.84 73 ASP A CA 1
ATOM 593 C C . ASP A 1 73 ? -6.604 23.245 7.042 1.00 50.84 73 ASP A C 1
ATOM 595 O O . ASP A 1 73 ? -5.963 24.213 6.647 1.00 50.84 73 ASP A O 1
ATOM 599 N N . LEU A 1 74 ? -7.711 22.852 6.396 1.00 53.09 74 LEU A N 1
ATOM 600 C CA . LEU A 1 74 ? -8.259 23.508 5.198 1.00 53.09 74 LEU A CA 1
ATOM 601 C C . LEU A 1 74 ? -9.558 24.300 5.448 1.00 53.09 74 LEU A C 1
ATOM 603 O O . LEU A 1 74 ? -10.119 2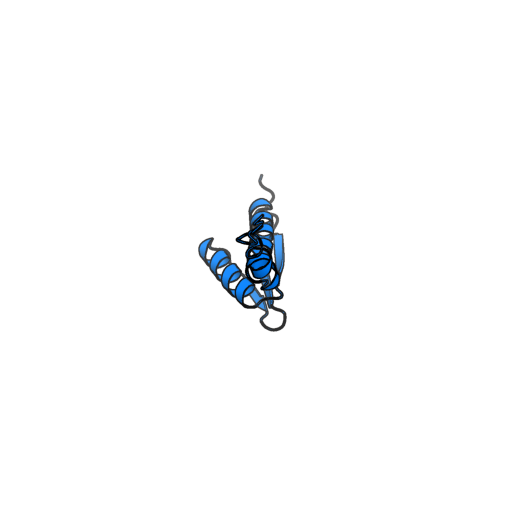4.841 4.495 1.00 53.09 74 LEU A O 1
ATOM 607 N N . GLU A 1 75 ? -10.019 24.425 6.699 1.00 55.50 75 GLU A N 1
ATOM 608 C CA . GLU A 1 75 ? -11.223 25.198 7.062 1.00 55.50 75 GLU A CA 1
ATOM 609 C C . GLU A 1 75 ? -10.967 26.332 8.082 1.00 55.50 75 GLU A C 1
ATOM 611 O O . GLU A 1 75 ? -11.839 26.648 8.888 1.00 55.50 75 GLU A O 1
ATOM 616 N N . GLU A 1 76 ? -9.815 27.014 8.033 1.00 52.97 76 GLU A N 1
ATOM 617 C CA . GLU A 1 76 ? -9.613 28.278 8.772 1.00 52.97 76 GLU A CA 1
ATOM 618 C C . GLU A 1 76 ? -8.959 29.376 7.911 1.00 52.97 76 GLU A C 1
ATOM 620 O O . GLU A 1 76 ? -7.882 29.867 8.210 1.00 52.97 76 GLU A O 1
ATOM 625 N N . ASP A 1 77 ? -9.623 29.791 6.827 1.00 50.34 77 ASP A N 1
ATOM 626 C CA . ASP A 1 77 ? -9.507 31.174 6.328 1.00 50.34 77 ASP A CA 1
ATOM 627 C C . ASP A 1 77 ? -10.748 31.541 5.507 1.00 50.34 77 ASP A C 1
ATOM 629 O O . ASP A 1 77 ? -10.709 31.648 4.289 1.00 50.34 77 ASP A O 1
ATOM 633 N N . ASN A 1 78 ? -11.912 31.656 6.150 1.00 51.69 78 ASN A N 1
ATOM 634 C CA . ASN A 1 78 ? -13.018 32.434 5.590 1.00 51.69 78 ASN A CA 1
ATOM 635 C C . ASN A 1 78 ? -13.892 33.013 6.714 1.00 51.69 78 ASN A C 1
ATOM 637 O O . ASN A 1 78 ? -14.750 32.342 7.281 1.00 51.69 78 ASN A O 1
ATOM 641 N N . ASN A 1 79 ? -13.703 34.320 6.917 1.00 51.09 79 ASN A N 1
ATOM 642 C CA . ASN A 1 79 ? -14.611 35.289 7.537 1.00 51.09 79 ASN A CA 1
ATOM 643 C C . ASN A 1 79 ? -14.464 35.579 9.046 1.00 51.09 79 ASN A C 1
ATOM 645 O O . ASN A 1 79 ? -15.254 35.136 9.876 1.00 51.09 79 ASN A O 1
ATOM 649 N N . GLY A 1 80 ? -13.546 36.499 9.358 1.00 44.78 80 GLY A N 1
ATOM 650 C CA . GLY A 1 80 ? -13.599 37.361 10.540 1.00 44.78 80 GLY A CA 1
ATOM 651 C C . GLY A 1 80 ? -13.509 38.838 10.141 1.00 44.78 80 GLY A C 1
ATOM 652 O O . GLY A 1 80 ? -12.452 39.448 10.237 1.00 44.78 80 GLY A O 1
ATOM 653 N N . THR A 1 81 ? -14.611 39.405 9.647 1.00 55.78 81 THR A N 1
ATOM 654 C CA . THR A 1 81 ? -14.858 40.852 9.471 1.00 55.78 81 THR A CA 1
ATOM 655 C C . THR A 1 81 ? -14.205 41.724 10.555 1.00 55.78 81 THR A C 1
ATOM 657 O O . THR A 1 81 ? -14.524 41.523 11.728 1.00 55.78 81 THR A O 1
ATOM 660 N N . PRO A 1 82 ? -13.457 42.795 10.224 1.00 48.62 82 PRO A N 1
ATOM 661 C CA . PRO A 1 82 ? -13.387 43.939 11.111 1.00 48.62 82 PRO A CA 1
ATOM 662 C C . PRO A 1 82 ? -14.606 44.824 10.822 1.00 48.62 82 PRO A C 1
ATOM 664 O O . PRO A 1 82 ? -14.587 45.682 9.941 1.00 48.62 82 PRO A O 1
ATOM 667 N N . SER A 1 83 ? -15.695 44.615 11.566 1.00 55.62 83 SER A N 1
ATOM 668 C CA . SER A 1 83 ? -16.622 45.718 11.819 1.00 55.62 83 SER A CA 1
ATOM 669 C C . SER A 1 83 ? -15.861 46.754 12.635 1.00 55.62 83 SER A C 1
ATOM 671 O O . SER A 1 83 ? -15.603 46.539 13.816 1.00 55.62 83 SER A O 1
ATOM 673 N N . VAL A 1 84 ? -15.514 47.881 12.019 1.00 56.34 84 VAL A N 1
ATOM 674 C CA . VAL A 1 84 ? -15.285 49.116 12.763 1.00 56.34 84 VAL A CA 1
ATOM 675 C C . VAL A 1 84 ? -16.277 50.155 12.257 1.00 56.34 84 VAL A C 1
ATOM 677 O O . VAL A 1 84 ? -16.191 50.657 11.139 1.00 56.34 84 VAL A O 1
ATOM 680 N N . SER A 1 85 ? -17.299 50.380 13.077 1.00 54.44 85 SER A N 1
ATOM 681 C CA . SER A 1 85 ? -18.073 51.611 13.089 1.00 54.44 85 SER A CA 1
ATOM 682 C C . SER A 1 85 ? -17.409 52.541 14.096 1.00 54.44 85 SER A C 1
ATOM 684 O O . SER A 1 85 ? -17.306 52.164 15.258 1.00 54.44 85 SER A O 1
ATOM 686 N N . GLU A 1 86 ? -16.938 53.695 13.633 1.00 46.59 86 GLU A N 1
ATOM 687 C CA . GLU A 1 86 ? -17.198 55.046 14.166 1.00 46.59 86 GLU A CA 1
ATOM 688 C C . GLU A 1 86 ? -16.538 56.088 13.254 1.00 46.59 86 GLU A C 1
ATOM 690 O O . GLU A 1 86 ? -15.359 55.894 12.878 1.00 46.59 86 GLU A O 1
#

Organism: NCBI:txid1358

Radius of gyration: 19.49 Å; chains: 1; bounding box: 38×65×33 Å

Sequence (86 aa):
MLAEKNLTGKFKFEFSEAVKSFSQWLVSIGQDFSYKEKDYTITAKFECDDDYYNAEAKALELEDKANPQMSFDLEEDNNGTPSVSE

Foldseek 3Di:
DQPQPFDKDKFFAPDPQLLVVLVVVCVVVVWDWDADVVGSIIITTDRHPVVNVVSVVSSVVSRCVRDVVNVVVPPPDDDDDPPDDD

Secondary structure (DSSP, 8-state):
------EEEEEE-S-HHHHHHHHHHHHHTT--EEEEGGGTEEEEEESSHHHHHHHHHHHHHHHHHH-TTTTTTTS--S--------